Protein AF-A0A1W9V370-F1 (afdb_monomer_lite)

Sequence (97 aa):
MPYSLWRNNALWNLFPANKKVNNSKRDKLPEQRFLKSREYRIRDYWDMCY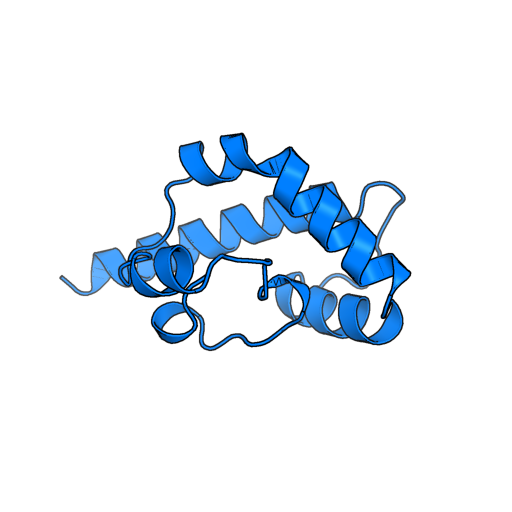ETEPLLFEKEIKSLTGHSYFNTNISQDIFRQFCEQVEVLALQNVQIH

Structure (mmCIF, N/CA/C/O backbone):
data_AF-A0A1W9V370-F1
#
_entry.id   AF-A0A1W9V370-F1
#
loop_
_atom_site.group_PDB
_atom_site.id
_atom_site.type_symbol
_atom_site.label_atom_id
_atom_site.label_alt_id
_atom_site.label_comp_id
_atom_site.label_asym_id
_atom_site.label_entity_id
_atom_site.label_seq_id
_atom_site.pdbx_PDB_ins_code
_atom_site.Cartn_x
_atom_site.Cartn_y
_atom_site.Cartn_z
_atom_site.occupancy
_atom_site.B_iso_or_equiv
_atom_site.auth_seq_id
_atom_site.auth_comp_id
_atom_site.auth_asym_id
_atom_site.auth_atom_id
_atom_site.pdbx_PDB_model_num
ATOM 1 N N . MET A 1 1 ? -5.676 0.864 1.921 1.00 69.94 1 MET A N 1
ATOM 2 C CA . MET A 1 1 ? -6.147 1.493 3.177 1.00 69.94 1 MET A CA 1
ATOM 3 C C . MET A 1 1 ? -7.240 2.496 2.852 1.00 69.94 1 MET A C 1
ATOM 5 O O . MET A 1 1 ? -7.157 3.080 1.777 1.00 69.94 1 MET A O 1
ATOM 9 N N . PRO A 1 2 ? -8.266 2.681 3.704 1.00 67.69 2 PRO A N 1
ATOM 10 C CA . PRO A 1 2 ? -9.313 3.671 3.451 1.00 67.69 2 PRO A CA 1
ATOM 11 C C . PRO A 1 2 ? -8.727 5.077 3.268 1.00 67.69 2 PRO A C 1
ATOM 13 O O . PRO A 1 2 ? -7.897 5.515 4.068 1.00 67.69 2 PRO A O 1
ATOM 16 N N . TYR A 1 3 ? -9.161 5.786 2.221 1.00 64.88 3 TYR A N 1
ATOM 17 C CA . TYR A 1 3 ? -8.729 7.164 1.962 1.00 64.88 3 TYR A CA 1
ATOM 18 C C . TYR A 1 3 ? -9.080 8.101 3.127 1.00 64.88 3 TYR A C 1
ATOM 20 O O . TYR A 1 3 ? -8.322 9.009 3.439 1.00 64.88 3 TYR A O 1
ATOM 28 N N . SER A 1 4 ? -10.184 7.841 3.827 1.00 62.78 4 SER A N 1
ATOM 29 C CA . SER A 1 4 ? -10.597 8.558 5.039 1.00 62.78 4 SER A CA 1
ATOM 30 C C . SER A 1 4 ? -9.536 8.568 6.148 1.00 62.78 4 SER A C 1
ATOM 32 O O . SER A 1 4 ? -9.483 9.531 6.906 1.00 62.78 4 SER A O 1
ATOM 34 N N . LEU A 1 5 ? -8.674 7.544 6.217 1.00 65.81 5 LEU A N 1
ATOM 35 C CA . LEU A 1 5 ? -7.666 7.389 7.272 1.00 65.81 5 LEU A CA 1
ATOM 36 C C . LEU A 1 5 ? -6.264 7.835 6.848 1.00 65.81 5 LEU A C 1
ATOM 38 O O . LEU A 1 5 ? -5.567 8.471 7.627 1.00 65.81 5 LEU A O 1
ATOM 42 N N . TRP A 1 6 ? -5.837 7.501 5.626 1.00 68.56 6 TRP A N 1
ATOM 43 C CA . TRP A 1 6 ? -4.468 7.789 5.154 1.00 68.56 6 TRP A CA 1
ATOM 44 C C . TRP A 1 6 ? -4.430 8.923 4.116 1.00 68.56 6 TRP A C 1
ATOM 46 O O . TRP A 1 6 ? -3.367 9.418 3.772 1.00 68.56 6 TRP A O 1
ATOM 56 N N . ARG A 1 7 ? -5.575 9.351 3.570 1.00 71.50 7 ARG A N 1
ATOM 57 C CA . ARG A 1 7 ? -5.666 10.347 2.481 1.00 71.50 7 ARG A CA 1
ATOM 58 C C . ARG A 1 7 ? -4.688 10.085 1.326 1.00 71.50 7 ARG A C 1
ATOM 60 O O . ARG A 1 7 ? -4.163 11.016 0.722 1.00 71.50 7 ARG A O 1
ATOM 67 N N . ASN A 1 8 ? -4.447 8.810 1.020 1.00 73.69 8 ASN A N 1
ATOM 68 C CA . ASN A 1 8 ? -3.432 8.390 0.064 1.00 73.69 8 ASN A CA 1
ATOM 69 C C . ASN A 1 8 ? -4.070 7.709 -1.156 1.00 73.69 8 ASN A C 1
ATOM 71 O O . ASN A 1 8 ? -4.739 6.687 -1.009 1.00 73.69 8 ASN A O 1
A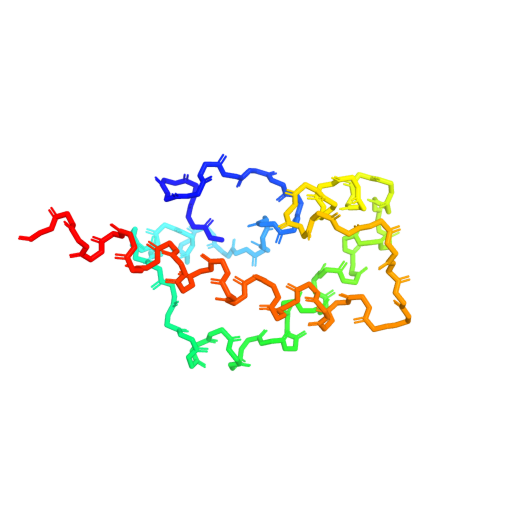TOM 75 N N . ASN A 1 9 ? -3.857 8.279 -2.344 1.00 77.62 9 ASN A N 1
ATOM 76 C CA . ASN A 1 9 ? -4.345 7.763 -3.631 1.00 77.62 9 ASN A CA 1
ATOM 77 C C . ASN A 1 9 ? -3.227 7.159 -4.497 1.00 77.62 9 ASN A C 1
ATOM 79 O O . ASN A 1 9 ? -3.416 6.998 -5.698 1.00 77.62 9 ASN A O 1
ATOM 83 N N . ALA A 1 10 ? -2.076 6.845 -3.905 1.00 79.50 10 ALA A N 1
ATOM 84 C CA . ALA A 1 10 ? -0.981 6.187 -4.601 1.00 79.50 10 ALA A CA 1
ATOM 85 C C . ALA A 1 10 ? -1.403 4.819 -5.160 1.00 79.50 10 ALA A C 1
ATOM 87 O O . ALA A 1 10 ? -2.211 4.113 -4.544 1.00 79.50 10 ALA A O 1
ATOM 88 N N . LEU A 1 11 ? -0.801 4.415 -6.279 1.00 73.88 11 LEU A N 1
ATOM 89 C CA . LEU A 1 11 ? -0.992 3.118 -6.936 1.00 73.88 11 LEU A CA 1
ATOM 90 C C . LEU A 1 11 ? -0.842 1.961 -5.954 1.00 73.88 11 LEU A C 1
ATOM 92 O O . LEU A 1 11 ? -1.678 1.064 -5.923 1.00 73.88 11 LEU A O 1
ATOM 96 N N . TRP A 1 12 ? 0.157 2.013 -5.071 1.00 76.75 12 TRP A N 1
ATOM 97 C CA . TRP A 1 12 ? 0.361 0.967 -4.066 1.00 76.75 12 TRP A CA 1
ATOM 98 C C . TRP A 1 12 ? -0.804 0.836 -3.068 1.00 76.75 12 TRP A C 1
ATOM 100 O O . TRP A 1 12 ? -0.981 -0.230 -2.476 1.00 76.75 12 TRP A O 1
ATOM 110 N N . ASN A 1 13 ? -1.614 1.884 -2.874 1.00 81.06 13 ASN A N 1
ATOM 111 C CA . ASN A 1 13 ? -2.748 1.900 -1.947 1.00 81.06 13 ASN A CA 1
ATOM 112 C C . ASN A 1 13 ? -4.102 1.585 -2.625 1.00 81.06 13 ASN A C 1
ATOM 114 O O . ASN A 1 13 ? -5.098 1.352 -1.926 1.00 81.06 13 ASN A O 1
ATOM 118 N N . LEU A 1 14 ? -4.147 1.530 -3.962 1.00 76.56 14 LEU A N 1
ATOM 119 C CA . LEU A 1 14 ? -5.351 1.325 -4.779 1.00 76.56 14 LEU A CA 1
ATOM 120 C C . LEU A 1 14 ? -5.630 -0.152 -5.104 1.00 76.56 14 LEU A C 1
ATOM 122 O O . LEU A 1 14 ? -5.974 -0.506 -6.228 1.00 76.56 14 LEU A O 1
ATOM 126 N N . PHE A 1 15 ? -5.556 -1.027 -4.099 1.00 74.00 15 PHE A N 1
ATOM 127 C CA . PHE A 1 15 ? -5.830 -2.455 -4.286 1.00 74.00 15 PHE A CA 1
ATOM 128 C C . PHE A 1 15 ? -7.173 -2.710 -4.996 1.00 74.00 15 PHE A C 1
ATOM 130 O O . PHE A 1 15 ? -8.194 -2.154 -4.563 1.00 74.00 15 PHE A O 1
ATOM 137 N N . PRO A 1 16 ? -7.225 -3.609 -6.000 1.00 64.75 16 PRO A N 1
ATOM 138 C CA . PRO A 1 16 ? -8.459 -3.974 -6.675 1.00 64.75 16 PRO A CA 1
ATOM 139 C C . PRO A 1 16 ? -9.415 -4.576 -5.649 1.00 64.75 16 PRO A C 1
ATOM 141 O O . PRO A 1 16 ? -9.218 -5.666 -5.111 1.00 64.75 16 PRO A O 1
ATOM 144 N N . ALA A 1 17 ? -10.461 -3.825 -5.332 1.00 61.22 17 ALA A N 1
ATOM 145 C CA . ALA A 1 17 ? -11.493 -4.235 -4.403 1.00 61.22 17 ALA A CA 1
ATOM 146 C C . ALA A 1 17 ? -12.843 -4.164 -5.106 1.00 61.22 17 ALA A C 1
ATOM 148 O O . ALA A 1 17 ? -13.164 -3.194 -5.791 1.00 61.22 17 ALA A O 1
ATOM 149 N N . ASN A 1 18 ? -13.674 -5.183 -4.893 1.00 58.88 18 ASN A N 1
ATOM 150 C CA . ASN A 1 18 ? -15.076 -5.104 -5.277 1.00 58.88 18 ASN A CA 1
ATOM 151 C C . ASN A 1 18 ? -15.706 -3.874 -4.594 1.00 58.88 18 ASN A C 1
ATOM 153 O O . ASN A 1 18 ? -15.514 -3.686 -3.392 1.00 58.88 18 ASN A O 1
ATOM 157 N N . LYS A 1 19 ? -16.472 -3.056 -5.332 1.00 54.34 19 LYS A N 1
ATOM 158 C CA . LYS A 1 19 ? -17.107 -1.827 -4.814 1.00 54.34 19 LYS A CA 1
ATOM 159 C C . LYS A 1 19 ? -17.877 -2.057 -3.503 1.00 54.34 19 LYS A C 1
ATOM 161 O O . LYS A 1 19 ? -17.793 -1.228 -2.601 1.00 54.34 19 LYS A O 1
ATOM 166 N N . LYS A 1 20 ? -18.552 -3.208 -3.348 1.00 57.38 20 LYS A N 1
ATOM 167 C CA . LYS A 1 20 ? -19.220 -3.588 -2.088 1.00 57.38 20 LYS A CA 1
ATOM 168 C C . LYS A 1 20 ? -18.227 -3.785 -0.944 1.00 57.38 20 LYS A C 1
ATOM 170 O O . LYS A 1 20 ? -18.448 -3.279 0.147 1.00 57.38 20 LYS A O 1
ATOM 175 N N . VAL A 1 21 ? -17.115 -4.473 -1.199 1.00 59.41 21 VAL A N 1
ATOM 176 C CA . VAL A 1 21 ? -16.055 -4.700 -0.205 1.00 59.41 21 VAL A CA 1
ATOM 177 C C . VAL A 1 21 ? -15.365 -3.387 0.159 1.00 59.41 21 VAL A C 1
ATOM 179 O O . VAL A 1 21 ? -15.070 -3.180 1.328 1.00 59.41 21 VAL A O 1
ATOM 182 N N . ASN A 1 22 ? -15.149 -2.484 -0.801 1.00 62.00 22 ASN A N 1
ATOM 183 C CA . ASN A 1 22 ? -14.554 -1.177 -0.525 1.00 62.00 22 ASN A CA 1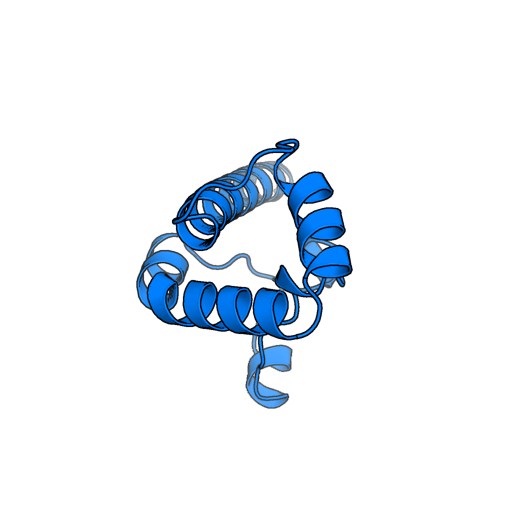
ATOM 184 C C . ASN A 1 22 ? -15.456 -0.308 0.366 1.00 62.00 22 ASN A C 1
ATOM 186 O O . ASN A 1 22 ? -14.963 0.281 1.317 1.00 62.00 22 ASN A O 1
ATOM 190 N N . ASN A 1 23 ? -16.773 -0.314 0.129 1.00 57.38 23 ASN A N 1
ATOM 191 C CA . ASN A 1 23 ? -17.743 0.400 0.969 1.00 57.38 23 ASN A CA 1
ATOM 192 C C . ASN A 1 23 ? -18.001 -0.289 2.323 1.00 57.38 23 ASN A C 1
ATOM 194 O O . ASN A 1 23 ? -18.390 0.363 3.284 1.00 57.38 23 ASN A O 1
ATOM 198 N N . SER A 1 24 ? -17.804 -1.610 2.419 1.00 57.34 24 SER A N 1
ATOM 199 C CA . SER A 1 24 ? -17.906 -2.360 3.682 1.00 57.34 24 SER A CA 1
ATOM 200 C C . SER A 1 24 ? -16.621 -2.354 4.515 1.00 57.34 24 SER A C 1
ATOM 202 O O . SER A 1 24 ? -16.663 -2.753 5.683 1.00 57.34 24 SER A O 1
ATOM 204 N N . LYS A 1 25 ? -15.489 -1.891 3.963 1.00 59.97 25 LYS A N 1
ATOM 205 C CA . LYS A 1 25 ? -14.313 -1.512 4.753 1.00 59.97 25 LYS A CA 1
ATOM 206 C C . LYS A 1 25 ? -14.695 -0.261 5.542 1.00 59.97 25 LYS A C 1
ATOM 208 O O . LYS A 1 25 ? -14.465 0.857 5.103 1.00 59.97 25 LYS A O 1
ATOM 213 N N . ARG A 1 26 ? -15.327 -0.475 6.701 1.00 55.66 26 ARG A N 1
ATOM 214 C CA . ARG A 1 26 ? -15.496 0.547 7.744 1.00 55.66 26 ARG A CA 1
ATOM 215 C C . ARG A 1 26 ? -14.146 1.230 7.968 1.00 55.66 26 ARG A C 1
ATOM 217 O O . ARG A 1 26 ? -13.130 0.567 7.762 1.00 55.66 26 ARG A O 1
ATOM 224 N N . ASP A 1 27 ? -14.149 2.491 8.399 1.00 57.81 27 ASP A N 1
ATOM 225 C CA . ASP A 1 27 ? -12.975 3.351 8.657 1.00 57.81 27 ASP A CA 1
ATOM 226 C C . ASP A 1 27 ? -12.050 2.831 9.779 1.00 57.81 27 ASP A C 1
ATOM 228 O O . ASP A 1 27 ? -11.584 3.565 10.641 1.00 57.81 27 ASP A O 1
ATOM 232 N N . LYS A 1 28 ? -11.780 1.531 9.797 1.00 66.62 28 LYS A N 1
ATOM 233 C CA . LYS A 1 28 ? -10.942 0.818 10.738 1.00 66.62 28 LYS A CA 1
ATOM 234 C C . LYS A 1 28 ? -9.693 0.360 10.007 1.00 66.62 28 LYS A C 1
ATOM 236 O O . LYS A 1 28 ? -9.750 -0.130 8.875 1.00 66.62 28 LYS A O 1
ATOM 241 N N . LEU A 1 29 ? -8.564 0.497 10.683 1.00 71.38 29 LEU A N 1
ATOM 242 C CA . LEU A 1 29 ? -7.299 -0.042 10.214 1.00 71.38 29 LEU A CA 1
ATO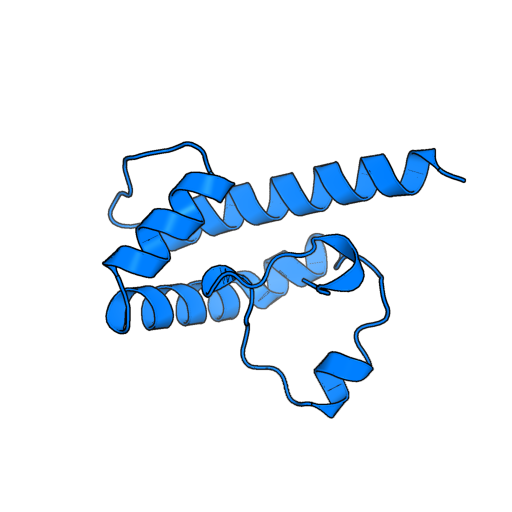M 243 C C . LEU A 1 29 ? -7.371 -1.584 10.241 1.00 71.38 29 LEU A C 1
ATOM 245 O O . LEU A 1 29 ? -7.959 -2.153 11.165 1.00 71.38 29 LEU A O 1
ATOM 249 N N . PRO A 1 30 ? -6.830 -2.279 9.226 1.00 73.69 30 PRO A N 1
ATOM 250 C CA . PRO A 1 30 ? -6.753 -3.729 9.232 1.00 73.69 30 PRO A CA 1
ATOM 251 C C . PRO A 1 30 ? -5.777 -4.192 10.313 1.00 73.69 30 PRO A C 1
ATOM 253 O O . PRO A 1 30 ? -4.691 -3.643 10.469 1.00 73.69 30 PRO A O 1
ATOM 256 N N . GLU A 1 31 ? -6.147 -5.243 11.035 1.00 76.56 31 GLU A N 1
ATOM 257 C CA . GLU A 1 31 ? -5.268 -5.860 12.026 1.00 76.56 31 GLU A CA 1
ATOM 258 C C . GLU A 1 31 ? -4.043 -6.504 11.355 1.00 76.56 31 GLU A C 1
ATOM 260 O O . GLU A 1 31 ? -4.130 -7.054 10.252 1.00 76.56 31 GLU A O 1
ATOM 265 N N . GLN A 1 32 ? -2.912 -6.538 12.062 1.00 76.44 32 GLN A N 1
ATOM 266 C CA . GLN A 1 32 ? -1.652 -7.078 11.539 1.00 76.44 32 GLN A CA 1
ATOM 267 C C . GLN A 1 32 ? -1.776 -8.541 11.070 1.00 76.44 32 GLN A C 1
ATOM 269 O O . GLN A 1 32 ? -1.236 -8.914 10.028 1.00 76.44 32 GLN A O 1
ATOM 274 N N . ARG A 1 33 ? -2.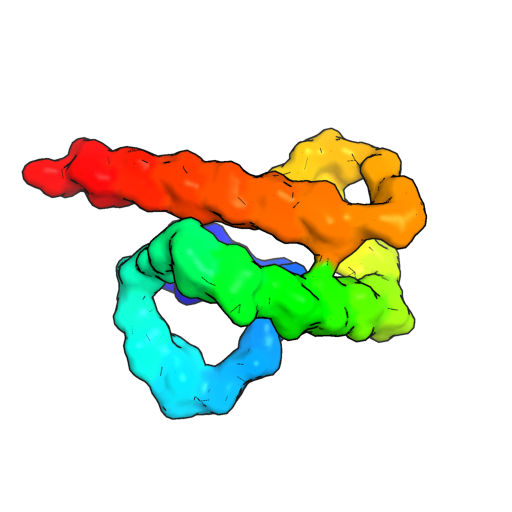553 -9.372 11.784 1.00 78.56 33 ARG A N 1
ATOM 275 C CA . ARG A 1 33 ? -2.838 -10.766 11.385 1.00 78.56 33 ARG A CA 1
ATOM 276 C C . ARG A 1 33 ? -3.558 -10.860 10.037 1.00 78.56 33 ARG A C 1
ATOM 278 O O . ARG A 1 33 ? -3.265 -11.747 9.237 1.00 78.56 33 ARG A O 1
ATOM 285 N N . PHE A 1 34 ? -4.469 -9.925 9.767 1.00 80.31 34 PHE A N 1
ATOM 286 C CA . PHE A 1 34 ? -5.191 -9.864 8.503 1.00 80.31 34 PHE A CA 1
ATOM 287 C C . PHE A 1 34 ? -4.260 -9.449 7.364 1.00 80.31 34 PHE A C 1
ATOM 289 O O . PHE A 1 34 ? -4.282 -10.090 6.315 1.00 80.31 34 PHE A O 1
ATOM 296 N N . LEU A 1 35 ? -3.400 -8.447 7.582 1.00 81.62 35 LEU A N 1
ATOM 297 C CA . LEU A 1 35 ? -2.393 -8.041 6.599 1.00 81.62 35 LEU A CA 1
ATOM 298 C C . LEU A 1 35 ? -1.455 -9.193 6.236 1.00 81.62 35 LEU A C 1
ATOM 300 O O . LEU A 1 35 ? -1.316 -9.495 5.055 1.00 81.62 35 LEU A O 1
ATOM 304 N N . LYS A 1 36 ? -0.903 -9.901 7.231 1.00 83.38 36 LYS A N 1
ATOM 305 C CA . LYS A 1 36 ? -0.035 -11.070 7.001 1.00 83.38 36 LYS A CA 1
ATOM 306 C C . LYS A 1 36 ? -0.734 -12.160 6.186 1.00 83.38 36 LYS A C 1
ATOM 308 O O . LYS A 1 36 ? -0.179 -12.653 5.215 1.00 83.38 36 LYS A O 1
ATOM 313 N N . SER A 1 37 ? -1.999 -12.470 6.488 1.00 85.88 37 SER A N 1
ATOM 314 C CA . SER A 1 37 ? -2.777 -13.443 5.695 1.00 85.88 37 SER A CA 1
ATOM 315 C C . SER A 1 37 ? -3.012 -13.029 4.232 1.00 85.88 37 SER A C 1
ATOM 317 O O . SER A 1 37 ? -3.391 -13.854 3.399 1.00 85.88 37 SER A O 1
ATOM 319 N N . ARG A 1 38 ? -2.830 -11.742 3.912 1.00 85.31 38 ARG A N 1
ATOM 320 C CA . ARG A 1 38 ? -3.011 -11.167 2.574 1.00 85.31 38 ARG A CA 1
ATOM 321 C C . ARG A 1 38 ? -1.693 -10.797 1.903 1.00 85.31 38 ARG A C 1
ATOM 323 O O . ARG A 1 38 ? -1.750 -10.368 0.755 1.00 85.31 38 ARG A O 1
ATOM 330 N N . GLU A 1 39 ? -0.556 -11.000 2.567 1.00 87.25 39 GLU A N 1
ATOM 331 C CA . GLU A 1 39 ? 0.773 -10.589 2.107 1.00 87.25 39 GLU A CA 1
ATOM 332 C C . GLU A 1 39 ? 1.029 -11.001 0.660 1.00 87.25 39 GLU A C 1
ATOM 334 O O . GLU A 1 39 ? 1.320 -10.148 -0.169 1.00 87.25 39 GLU A O 1
ATOM 339 N N . TYR A 1 40 ? 0.820 -12.281 0.339 1.00 87.00 40 TYR A N 1
ATOM 340 C CA . TYR A 1 40 ? 1.034 -12.799 -1.012 1.00 87.00 40 TYR A CA 1
ATOM 341 C C . TYR A 1 40 ? 0.260 -12.005 -2.076 1.00 87.00 40 TYR A C 1
ATOM 343 O O . TYR A 1 40 ? 0.834 -11.577 -3.065 1.00 87.00 40 TYR A O 1
ATOM 351 N N . ARG A 1 41 ? -1.030 -11.728 -1.839 1.00 85.56 41 ARG A N 1
ATOM 352 C CA . ARG A 1 41 ? -1.873 -10.975 -2.787 1.00 85.56 41 ARG A CA 1
ATOM 353 C C . ARG A 1 41 ? -1.518 -9.491 -2.854 1.00 85.56 41 ARG A C 1
ATOM 355 O O . ARG A 1 41 ? -1.754 -8.854 -3.871 1.00 85.56 41 ARG A O 1
ATOM 362 N N . ILE A 1 42 ? -1.038 -8.927 -1.749 1.00 86.62 42 ILE A N 1
ATOM 363 C CA . ILE A 1 42 ? -0.602 -7.529 -1.682 1.00 86.62 42 ILE A CA 1
ATOM 364 C C . ILE A 1 42 ? 0.685 -7.356 -2.490 1.00 86.62 42 ILE A C 1
ATOM 366 O O . ILE A 1 42 ? 0.778 -6.422 -3.278 1.00 86.62 42 ILE A O 1
ATOM 370 N N . ARG A 1 43 ? 1.633 -8.283 -2.326 1.00 86.19 43 ARG A N 1
ATOM 371 C CA . ARG A 1 43 ? 2.899 -8.297 -3.058 1.00 86.19 43 ARG A CA 1
ATOM 372 C C . ARG A 1 43 ? 2.687 -8.520 -4.551 1.00 86.19 43 ARG A C 1
ATOM 374 O O . ARG A 1 43 ? 3.157 -7.706 -5.325 1.00 86.19 43 ARG A O 1
ATOM 381 N N . ASP A 1 44 ? 1.875 -9.507 -4.923 1.00 85.19 44 ASP A N 1
ATOM 382 C CA . ASP A 1 44 ? 1.492 -9.779 -6.317 1.00 85.19 44 ASP A CA 1
ATOM 383 C C . ASP A 1 44 ? 0.864 -8.547 -7.000 1.00 85.19 44 ASP A C 1
ATOM 385 O O . ASP A 1 44 ? 1.188 -8.200 -8.132 1.00 85.19 44 ASP A O 1
ATOM 389 N N . TYR A 1 45 ? 0.020 -7.799 -6.279 1.00 85.88 45 TYR A N 1
ATOM 390 C CA . TYR A 1 45 ? -0.525 -6.539 -6.786 1.00 85.88 45 TYR A CA 1
ATOM 391 C C . TYR A 1 45 ? 0.540 -5.459 -7.004 1.00 85.88 45 TYR A C 1
ATOM 393 O O . TYR A 1 45 ? 0.487 -4.729 -7.991 1.00 85.88 45 TYR A O 1
ATOM 401 N N . TRP A 1 46 ? 1.496 -5.333 -6.089 1.00 86.88 46 TRP A N 1
ATOM 402 C CA . TRP A 1 46 ? 2.586 -4.374 -6.233 1.00 86.88 46 TRP A CA 1
ATOM 403 C C . TRP A 1 46 ? 3.554 -4.745 -7.347 1.00 86.88 46 TRP A C 1
ATOM 405 O O . TRP A 1 46 ? 4.003 -3.843 -8.049 1.00 86.88 46 TRP A O 1
ATOM 415 N N . ASP A 1 47 ? 3.804 -6.036 -7.551 1.00 84.62 47 ASP A N 1
ATOM 416 C CA . ASP A 1 47 ? 4.584 -6.527 -8.682 1.00 84.62 47 ASP A CA 1
ATOM 417 C C . ASP A 1 47 ? 3.881 -6.133 -10.003 1.00 84.62 47 ASP A C 1
ATOM 419 O O . ASP A 1 47 ? 4.500 -5.503 -10.857 1.00 84.62 47 ASP A O 1
ATOM 423 N N . MET A 1 48 ? 2.556 -6.318 -10.121 1.00 84.25 48 MET A N 1
ATOM 424 C CA . MET A 1 48 ? 1.781 -5.835 -11.284 1.00 84.25 48 MET A CA 1
ATOM 425 C C . MET A 1 48 ? 1.820 -4.306 -11.464 1.00 84.25 48 MET A C 1
ATOM 427 O O . MET A 1 48 ? 1.910 -3.809 -12.590 1.00 84.25 48 MET A O 1
ATOM 431 N N . CYS A 1 49 ? 1.732 -3.529 -10.379 1.00 83.75 49 CYS A N 1
ATOM 432 C CA . CYS A 1 49 ? 1.850 -2.069 -10.453 1.00 83.75 49 CYS A CA 1
ATOM 433 C C . CYS A 1 49 ? 3.236 -1.640 -10.944 1.00 83.75 49 CYS A C 1
ATOM 435 O O . CYS A 1 49 ? 3.330 -0.700 -11.733 1.00 83.75 49 CYS A O 1
ATOM 437 N N . TYR A 1 50 ? 4.287 -2.331 -10.499 1.00 84.19 50 TYR A N 1
ATOM 438 C CA . TYR A 1 50 ? 5.653 -2.101 -10.950 1.00 84.19 50 TYR A CA 1
ATOM 439 C C . TYR A 1 50 ? 5.823 -2.443 -12.432 1.00 84.19 50 TYR A C 1
ATOM 441 O O . TYR A 1 50 ? 6.423 -1.672 -13.171 1.00 84.19 50 TYR A O 1
ATOM 449 N N . GLU A 1 51 ? 5.250 -3.557 -12.888 1.00 84.25 51 GLU A N 1
ATOM 450 C CA . GLU A 1 51 ? 5.277 -3.953 -14.300 1.00 84.25 51 GLU A CA 1
ATOM 451 C C . GLU A 1 51 ? 4.527 -2.966 -15.206 1.00 84.25 51 GLU A C 1
ATOM 453 O O . GLU A 1 51 ? 4.938 -2.737 -16.342 1.00 84.25 51 GLU A O 1
ATOM 458 N N . THR A 1 52 ? 3.437 -2.369 -14.710 1.00 86.50 52 THR A N 1
ATOM 459 C CA . THR A 1 52 ? 2.590 -1.465 -15.504 1.00 86.50 52 THR A CA 1
ATOM 460 C C . THR A 1 52 ? 3.126 -0.032 -15.525 1.00 86.50 52 THR A C 1
ATOM 462 O O . THR A 1 52 ? 3.187 0.582 -16.585 1.00 86.50 52 THR A O 1
ATOM 465 N N . GLU A 1 53 ? 3.501 0.516 -14.365 1.00 86.81 53 GLU A N 1
ATOM 466 C CA . GLU A 1 53 ? 3.891 1.925 -14.198 1.00 86.81 53 GLU A CA 1
ATOM 467 C C . GLU A 1 53 ? 5.099 2.070 -13.242 1.00 86.81 53 GLU A C 1
ATOM 469 O O . GLU A 1 53 ? 4.979 2.663 -12.160 1.00 86.81 53 GLU A O 1
ATOM 474 N N . PRO A 1 54 ? 6.291 1.560 -13.614 1.00 84.50 54 PRO A N 1
ATOM 475 C CA . PRO A 1 54 ? 7.432 1.428 -12.700 1.00 84.50 54 PRO A CA 1
ATOM 476 C C . PRO A 1 54 ? 7.899 2.768 -12.118 1.00 84.50 54 PRO A C 1
ATOM 478 O O . PRO A 1 54 ? 8.085 2.895 -10.910 1.00 84.50 54 PRO A O 1
ATOM 481 N N . LEU A 1 55 ? 8.030 3.806 -12.953 1.00 85.56 55 LEU A N 1
ATOM 482 C CA . LEU A 1 55 ? 8.527 5.122 -12.525 1.00 85.56 55 LEU A CA 1
ATOM 483 C C . LEU A 1 55 ? 7.599 5.804 -11.512 1.00 85.56 55 LEU A C 1
ATOM 485 O O . LEU A 1 55 ? 8.060 6.440 -10.559 1.00 85.56 55 LEU A O 1
ATOM 489 N N . LEU A 1 56 ? 6.286 5.700 -11.726 1.00 84.81 56 LEU A N 1
ATOM 490 C CA . LEU A 1 56 ? 5.299 6.289 -10.829 1.00 84.81 56 LEU A CA 1
ATOM 491 C C . LEU A 1 56 ? 5.228 5.497 -9.522 1.00 84.81 56 LEU A C 1
ATOM 493 O O . LEU A 1 56 ? 5.249 6.099 -8.447 1.00 84.81 56 LEU A O 1
ATOM 497 N N . PHE A 1 57 ? 5.233 4.166 -9.610 1.00 84.44 57 PHE A N 1
ATOM 498 C CA . PHE A 1 57 ? 5.240 3.293 -8.445 1.00 84.44 57 PHE A CA 1
ATOM 499 C C . PHE A 1 57 ? 6.474 3.530 -7.561 1.00 84.44 57 PHE A C 1
ATOM 501 O O . PHE A 1 57 ? 6.333 3.756 -6.359 1.00 84.44 57 PHE A O 1
ATOM 508 N N . GLU A 1 58 ? 7.679 3.582 -8.138 1.00 83.31 58 GLU A N 1
ATOM 509 C CA . GLU A 1 58 ? 8.916 3.873 -7.398 1.00 83.31 58 GLU A CA 1
ATOM 510 C C . GLU A 1 58 ? 8.880 5.248 -6.724 1.00 83.31 58 GLU A C 1
ATOM 512 O O . GLU A 1 58 ? 9.251 5.379 -5.554 1.00 83.31 58 GLU A O 1
ATOM 517 N N . LYS A 1 59 ? 8.399 6.281 -7.429 1.00 84.69 59 LYS A N 1
ATOM 518 C CA . LYS A 1 59 ? 8.261 7.637 -6.877 1.00 84.69 59 LYS A CA 1
ATOM 519 C C . LYS A 1 59 ? 7.343 7.652 -5.654 1.00 84.69 59 LYS A C 1
ATOM 521 O O . LYS A 1 59 ? 7.661 8.293 -4.650 1.00 84.69 59 LYS A O 1
ATOM 526 N N . GLU A 1 60 ? 6.207 6.968 -5.733 1.00 85.06 60 GLU A N 1
ATOM 527 C CA . GLU A 1 60 ? 5.227 6.912 -4.650 1.00 85.06 60 GLU A CA 1
ATOM 528 C C . GLU A 1 60 ? 5.713 6.064 -3.472 1.00 85.06 60 GLU A C 1
ATOM 530 O O . GLU A 1 60 ? 5.557 6.474 -2.320 1.00 85.06 60 GLU A O 1
ATOM 535 N N . ILE A 1 61 ? 6.355 4.924 -3.727 1.00 81.81 61 ILE A N 1
ATOM 536 C CA . ILE A 1 61 ? 6.934 4.087 -2.673 1.00 81.81 61 ILE A CA 1
ATOM 537 C C . ILE A 1 61 ? 8.087 4.800 -1.977 1.00 81.81 61 ILE A C 1
ATOM 539 O O . ILE A 1 61 ? 8.171 4.750 -0.754 1.00 81.81 61 ILE A O 1
ATOM 543 N N . LYS A 1 62 ? 8.932 5.534 -2.703 1.00 81.06 62 LYS A N 1
ATOM 544 C CA . LYS A 1 62 ? 10.004 6.334 -2.098 1.00 81.06 62 LYS A CA 1
ATOM 545 C C . LYS A 1 62 ? 9.459 7.368 -1.110 1.00 81.06 62 LYS A C 1
ATOM 547 O O . LYS A 1 62 ? 10.098 7.635 -0.097 1.00 81.06 62 LYS A O 1
ATOM 552 N N . SER A 1 63 ? 8.266 7.916 -1.363 1.00 74.81 63 SER A N 1
ATOM 553 C CA . SER A 1 63 ? 7.589 8.811 -0.413 1.00 74.81 63 SER A CA 1
ATOM 554 C C . SER A 1 63 ? 7.091 8.096 0.852 1.00 74.81 63 SER A C 1
ATOM 556 O O . SER A 1 63 ? 7.007 8.717 1.907 1.00 74.81 63 SER A O 1
ATOM 558 N N . LEU A 1 64 ? 6.793 6.795 0.755 1.00 73.62 64 LEU A N 1
ATOM 559 C CA . LEU A 1 64 ? 6.333 5.957 1.863 1.00 73.62 64 LEU A CA 1
ATOM 560 C C . LEU A 1 64 ? 7.498 5.401 2.697 1.00 73.62 64 LEU A C 1
ATOM 562 O O . LEU A 1 64 ? 7.398 5.330 3.919 1.00 73.62 64 LEU A O 1
ATOM 566 N N . THR A 1 65 ? 8.576 4.969 2.041 1.00 74.25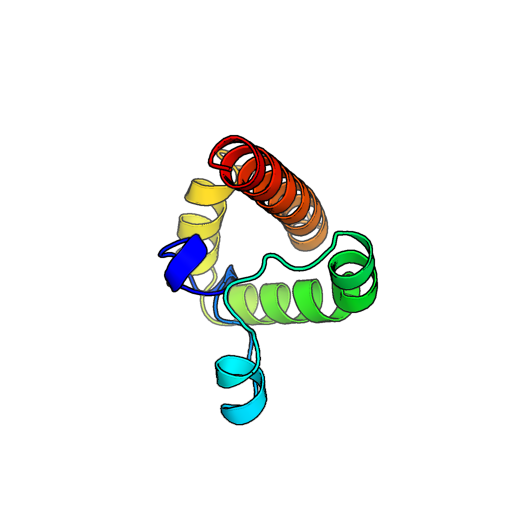 65 THR A N 1
ATOM 567 C CA . THR A 1 65 ? 9.694 4.253 2.672 1.00 74.25 65 THR A CA 1
ATOM 568 C C . THR A 1 65 ? 10.891 5.152 2.965 1.00 74.25 65 THR A C 1
ATOM 570 O O . THR A 1 65 ? 11.744 4.781 3.760 1.00 74.25 65 THR A O 1
ATOM 573 N N . GLY A 1 66 ? 11.009 6.311 2.308 1.00 71.38 66 GLY A N 1
ATOM 574 C CA . GLY A 1 66 ? 12.198 7.165 2.387 1.00 71.38 66 GLY A CA 1
ATOM 575 C C . GLY A 1 66 ? 13.455 6.560 1.743 1.00 71.38 66 GLY A C 1
ATOM 576 O O . GLY A 1 66 ? 14.502 7.206 1.724 1.00 71.38 66 GLY A O 1
ATOM 577 N N . HIS A 1 67 ? 13.371 5.349 1.184 1.00 66.06 67 HIS A N 1
ATOM 578 C CA . HIS A 1 67 ? 14.502 4.622 0.618 1.00 66.06 67 HIS A CA 1
ATOM 579 C C . HIS A 1 67 ? 14.533 4.729 -0.912 1.00 66.06 67 HIS A C 1
ATOM 581 O O . HIS A 1 67 ? 13.516 4.596 -1.587 1.00 66.06 67 HIS A O 1
ATOM 587 N N . SER A 1 68 ? 15.727 4.970 -1.461 1.00 57.41 68 SER A N 1
ATOM 588 C CA . SER A 1 68 ? 15.992 5.076 -2.908 1.00 57.41 68 SER A CA 1
ATOM 589 C C . SER A 1 68 ? 16.481 3.781 -3.555 1.00 57.41 68 SER A C 1
ATOM 591 O O . SER A 1 68 ? 16.739 3.783 -4.754 1.00 57.41 68 SER A O 1
ATOM 593 N N . TYR A 1 69 ? 16.653 2.711 -2.778 1.00 56.12 69 TYR A N 1
ATOM 594 C CA . TYR A 1 69 ? 17.201 1.451 -3.265 1.00 56.12 69 TYR A CA 1
ATOM 595 C C . TYR A 1 69 ? 16.222 0.320 -3.024 1.00 56.12 69 TYR A C 1
ATOM 597 O O . TYR A 1 69 ? 15.901 -0.017 -1.886 1.00 56.12 69 TYR A O 1
ATOM 605 N N . PHE A 1 70 ? 15.787 -0.265 -4.127 1.00 62.69 70 PHE A N 1
ATOM 606 C CA . PHE A 1 70 ? 14.908 -1.409 -4.159 1.00 62.69 70 PHE A CA 1
ATOM 607 C C . PHE A 1 70 ? 15.709 -2.602 -4.684 1.00 62.69 70 PHE A C 1
ATOM 609 O O . PHE A 1 70 ? 16.254 -2.554 -5.784 1.00 62.69 70 PHE A O 1
ATOM 616 N N . ASN A 1 71 ? 15.872 -3.635 -3.858 1.00 63.53 71 ASN A N 1
ATOM 617 C CA . ASN A 1 71 ? 16.543 -4.878 -4.246 1.00 63.53 71 ASN A CA 1
ATOM 618 C C . ASN A 1 71 ? 15.540 -5.839 -4.927 1.00 63.53 71 ASN A C 1
ATOM 620 O O . ASN A 1 71 ? 14.361 -5.520 -5.073 1.00 63.53 71 ASN A O 1
ATOM 624 N N . THR A 1 72 ? 15.985 -7.040 -5.312 1.00 60.56 72 THR A N 1
ATOM 625 C CA . THR A 1 72 ? 15.153 -8.071 -5.970 1.00 60.56 72 THR A CA 1
ATOM 626 C C . THR A 1 72 ? 13.917 -8.521 -5.174 1.00 60.56 72 THR A C 1
ATOM 628 O O . THR A 1 72 ? 13.055 -9.179 -5.741 1.00 60.56 72 THR A O 1
ATOM 631 N N . ASN A 1 73 ? 13.798 -8.165 -3.890 1.00 69.56 73 ASN A N 1
ATOM 632 C CA . ASN A 1 73 ? 12.649 -8.443 -3.023 1.00 69.56 73 ASN A CA 1
ATOM 633 C C . ASN A 1 73 ? 11.901 -7.166 -2.601 1.00 69.56 73 ASN A C 1
ATOM 635 O O . ASN A 1 73 ? 11.312 -7.122 -1.519 1.00 69.56 73 ASN A O 1
ATOM 639 N N . ILE A 1 74 ? 11.889 -6.142 -3.459 1.00 73.75 74 ILE A N 1
ATOM 640 C CA . ILE A 1 74 ? 11.219 -4.855 -3.225 1.00 73.75 74 ILE A CA 1
ATOM 641 C C . ILE A 1 74 ? 9.831 -4.996 -2.575 1.00 73.75 74 ILE A C 1
ATOM 643 O O . ILE A 1 74 ? 9.535 -4.307 -1.600 1.00 73.75 74 ILE A O 1
ATOM 647 N N . SER A 1 75 ? 8.992 -5.924 -3.046 1.00 77.31 75 SER A N 1
ATOM 648 C CA . SER A 1 75 ? 7.627 -6.097 -2.538 1.00 77.31 75 SER A CA 1
ATOM 649 C C . SER A 1 75 ? 7.577 -6.562 -1.078 1.00 77.31 75 SER A C 1
ATOM 651 O O . SER A 1 75 ? 6.653 -6.197 -0.351 1.00 77.31 75 SER A O 1
ATOM 653 N N . GLN A 1 76 ? 8.581 -7.308 -0.610 1.00 81.00 76 GLN A N 1
ATOM 654 C CA . GLN A 1 76 ? 8.689 -7.740 0.784 1.00 81.00 76 GLN A CA 1
ATOM 655 C C . GLN A 1 76 ? 9.112 -6.590 1.707 1.00 81.00 76 GLN A C 1
ATOM 657 O O . GLN A 1 76 ? 8.525 -6.414 2.778 1.00 81.00 76 GLN A O 1
ATOM 662 N N . ASP A 1 77 ? 10.077 -5.779 1.275 1.00 79.25 77 ASP A N 1
ATOM 663 C CA . ASP A 1 77 ? 10.541 -4.613 2.034 1.00 79.25 77 ASP A CA 1
ATOM 664 C C . ASP A 1 77 ? 9.433 -3.551 2.137 1.00 79.25 77 ASP A C 1
ATOM 666 O O . ASP A 1 77 ? 9.150 -3.040 3.226 1.00 79.25 77 ASP A O 1
ATOM 670 N N . ILE A 1 78 ? 8.709 -3.299 1.037 1.00 82.38 78 ILE A N 1
ATOM 671 C CA . ILE A 1 78 ? 7.513 -2.444 1.045 1.00 82.38 78 ILE A CA 1
ATOM 672 C C . ILE A 1 78 ? 6.455 -3.014 1.995 1.00 82.38 78 ILE A C 1
ATOM 674 O O . ILE A 1 78 ? 5.842 -2.260 2.750 1.00 82.38 78 ILE A O 1
ATOM 678 N N . PHE A 1 79 ? 6.237 -4.335 1.994 1.00 85.69 79 PHE A N 1
ATOM 679 C CA . PHE A 1 79 ? 5.208 -4.959 2.830 1.00 85.69 79 PHE A CA 1
ATOM 680 C C . PHE A 1 79 ? 5.489 -4.774 4.317 1.00 85.69 79 PHE A C 1
ATOM 682 O O . PHE A 1 79 ? 4.583 -4.441 5.089 1.00 85.69 79 PHE A O 1
ATOM 689 N N . ARG A 1 80 ? 6.752 -4.942 4.712 1.00 84.12 80 ARG A N 1
ATOM 690 C CA . ARG A 1 80 ? 7.198 -4.681 6.076 1.00 84.12 80 ARG A CA 1
ATOM 691 C C . ARG A 1 80 ? 6.947 -3.225 6.463 1.00 84.12 80 ARG A C 1
ATOM 693 O O . ARG A 1 80 ? 6.280 -2.985 7.468 1.00 84.12 80 ARG A O 1
ATOM 700 N N . GLN A 1 81 ? 7.405 -2.274 5.647 1.00 83.31 81 GLN A N 1
ATOM 701 C CA . GLN A 1 81 ? 7.229 -0.850 5.939 1.00 83.31 81 GLN A CA 1
ATOM 702 C C . GLN A 1 81 ? 5.750 -0.456 6.002 1.00 83.31 81 GLN A C 1
ATOM 704 O O . GLN A 1 81 ? 5.342 0.321 6.864 1.00 83.31 81 GLN A O 1
ATOM 709 N N . PHE A 1 82 ? 4.932 -1.015 5.112 1.00 83.94 82 PHE A N 1
ATOM 710 C CA . PHE A 1 82 ? 3.490 -0.818 5.106 1.00 83.94 82 PHE A CA 1
ATOM 711 C C . PHE A 1 82 ? 2.853 -1.293 6.418 1.00 83.94 82 PHE A C 1
ATOM 713 O O . PHE A 1 82 ? 2.051 -0.563 6.999 1.00 83.94 82 PHE A O 1
ATOM 720 N N . CYS A 1 83 ? 3.230 -2.473 6.921 1.00 84.25 83 CYS A N 1
ATOM 721 C CA . CYS A 1 83 ? 2.741 -2.965 8.209 1.00 84.25 83 CYS A CA 1
ATOM 722 C C . CYS A 1 83 ? 3.142 -2.044 9.370 1.00 84.25 83 CYS A C 1
ATOM 724 O O . CYS A 1 83 ? 2.294 -1.732 10.203 1.00 84.25 83 CYS A O 1
ATOM 726 N N . GLU A 1 84 ? 4.395 -1.581 9.399 1.00 83.50 84 GLU A N 1
ATOM 727 C CA . GLU A 1 84 ? 4.893 -0.650 10.423 1.00 83.50 84 GLU A CA 1
ATOM 728 C C . GLU A 1 84 ? 4.109 0.675 10.408 1.00 83.50 84 GLU A C 1
ATOM 730 O O . GLU A 1 84 ? 3.674 1.157 11.450 1.00 83.50 84 GLU A O 1
ATOM 735 N N . GLN A 1 85 ? 3.841 1.240 9.227 1.00 81.31 85 GLN A N 1
ATOM 736 C CA . GLN A 1 85 ? 3.063 2.479 9.095 1.00 81.31 85 GLN A CA 1
ATOM 737 C C . GLN A 1 85 ? 1.595 2.303 9.515 1.00 81.31 85 GLN A C 1
ATOM 739 O O . GLN A 1 85 ? 1.020 3.191 10.145 1.00 81.31 85 GLN A O 1
ATOM 744 N N . VAL A 1 86 ? 0.981 1.150 9.216 1.00 81.94 86 VAL A N 1
ATOM 745 C CA . VAL A 1 86 ? -0.372 0.826 9.704 1.00 81.94 86 VAL A CA 1
ATOM 746 C C . VAL A 1 86 ? -0.402 0.759 11.232 1.00 81.94 86 VAL A C 1
ATOM 748 O O . VAL A 1 86 ? -1.358 1.237 11.839 1.00 81.94 86 VAL A O 1
ATOM 751 N N . GLU A 1 87 ? 0.632 0.193 11.854 1.00 82.06 87 GLU A N 1
ATOM 752 C CA . GLU A 1 87 ? 0.756 0.095 13.310 1.00 82.06 87 GLU A CA 1
ATOM 753 C C . GLU A 1 87 ? 0.960 1.468 13.966 1.00 82.06 87 GLU A C 1
ATOM 755 O O . GLU A 1 87 ? 0.247 1.799 14.914 1.00 82.06 87 GLU A O 1
ATOM 760 N N . VAL A 1 88 ? 1.837 2.314 13.415 1.00 81.62 88 VAL A N 1
ATOM 761 C CA . VAL A 1 88 ? 2.017 3.707 13.869 1.00 81.62 88 VAL A CA 1
ATOM 762 C C . VAL A 1 88 ? 0.701 4.480 13.790 1.00 81.62 88 VAL A C 1
ATOM 764 O O . VAL A 1 88 ? 0.300 5.126 14.760 1.00 81.62 88 VAL A O 1
ATOM 767 N N . LEU A 1 89 ? -0.010 4.373 12.666 1.00 78.31 89 LEU A N 1
ATOM 768 C CA . LEU A 1 89 ? -1.306 5.021 12.488 1.00 78.31 89 LEU A CA 1
ATOM 769 C C . LEU A 1 89 ? -2.350 4.467 13.472 1.00 78.31 89 LEU A C 1
ATOM 771 O O . LEU A 1 89 ? -3.193 5.217 13.961 1.00 78.31 89 LEU A O 1
ATOM 775 N N . ALA A 1 90 ? -2.299 3.174 13.804 1.00 78.00 90 ALA A N 1
ATOM 776 C CA . ALA A 1 90 ? -3.184 2.582 14.804 1.00 78.00 90 ALA A CA 1
ATOM 777 C C . ALA A 1 90 ? -2.923 3.142 16.202 1.00 78.00 90 ALA A C 1
ATOM 779 O O . ALA A 1 90 ? -3.875 3.531 16.874 1.00 78.00 90 ALA A O 1
ATOM 780 N N . LEU A 1 91 ? -1.659 3.263 16.608 1.00 78.12 91 LEU A N 1
ATOM 781 C CA . LEU A 1 91 ? -1.285 3.850 17.896 1.00 78.12 91 LEU A CA 1
ATOM 782 C C . LEU A 1 91 ? -1.712 5.321 18.007 1.00 78.12 91 LEU A C 1
ATOM 784 O O . LEU A 1 91 ? -2.256 5.722 19.034 1.00 78.12 91 LEU A O 1
ATOM 788 N N . GLN A 1 92 ? -1.545 6.105 16.938 1.00 74.56 92 GLN A N 1
ATOM 789 C CA . GLN A 1 92 ? -1.982 7.505 16.895 1.00 74.56 92 GLN A CA 1
ATOM 790 C C . GLN A 1 92 ? -3.506 7.657 17.020 1.00 74.56 92 GLN A C 1
ATOM 792 O O . GLN A 1 92 ? -3.974 8.569 17.691 1.00 74.56 92 GLN A O 1
ATOM 797 N N . ASN A 1 93 ? -4.289 6.756 16.414 1.00 66.06 93 ASN A N 1
ATOM 798 C CA . ASN A 1 93 ? -5.755 6.797 16.492 1.00 66.06 93 ASN A CA 1
ATOM 799 C C . ASN A 1 93 ? -6.315 6.247 17.818 1.00 66.06 93 ASN A C 1
ATOM 801 O O . ASN A 1 93 ? -7.454 6.551 18.163 1.00 66.06 93 ASN A O 1
ATOM 805 N N . VAL A 1 94 ? -5.542 5.456 18.569 1.00 60.47 94 VAL A N 1
ATOM 806 C CA . VAL A 1 94 ? -5.929 4.968 19.906 1.00 60.47 94 VAL A CA 1
ATOM 807 C C . VAL A 1 94 ? -5.721 6.038 20.986 1.00 60.47 94 VAL A C 1
ATOM 809 O O . VAL A 1 94 ? -6.446 6.039 21.970 1.00 60.47 94 VAL A O 1
ATOM 812 N N . GLN A 1 95 ? -4.795 6.985 20.799 1.00 46.19 95 GLN A N 1
ATOM 813 C CA . GLN A 1 95 ? -4.533 8.073 21.757 1.00 46.19 95 GLN A CA 1
ATOM 814 C C . GLN A 1 95 ? -5.544 9.239 21.707 1.00 46.19 95 GLN A C 1
ATOM 816 O O . GLN A 1 95 ? -5.401 10.195 22.465 1.00 46.19 95 GLN A O 1
ATOM 821 N N . ILE A 1 96 ? -6.552 9.187 20.827 1.00 44.69 96 ILE A N 1
ATOM 822 C CA . ILE A 1 96 ? -7.559 10.255 20.641 1.00 44.69 96 ILE A CA 1
ATOM 823 C C . ILE A 1 96 ? -8.912 9.895 21.307 1.00 44.69 96 ILE A C 1
ATOM 825 O O . ILE A 1 96 ? -9.905 10.608 21.160 1.00 44.69 96 ILE A O 1
ATOM 829 N N . HIS A 1 97 ? -8.964 8.817 22.093 1.00 39.59 97 HIS A N 1
ATOM 830 C CA . HIS A 1 97 ? -10.128 8.414 22.891 1.00 39.59 97 HIS A CA 1
ATOM 831 C C . HIS A 1 97 ? -9.767 8.283 24.368 1.00 39.59 97 HIS A C 1
ATOM 833 O O . HIS A 1 97 ? -10.660 8.583 25.191 1.00 39.59 97 HIS A O 1
#

pLDDT: mean 74.35, std 11.15, range [39.59, 87.25]

Secondary structure (DSSP, 8-state):
--HHHH----GGG-----HHHHHHS-S-PPPHHHHHHHHHHHHHHHHHHHHH-HHHHHHHHHHHH------TTHHHHHHHHHHHHHHHHHHHHHTT-

Radius of gyration: 13.57 Å; chains: 1; bounding box: 36×24×38 Å

Foldseek 3Di:
DQCVQVVDPAQLVPPDDDPVVNVVPDPDQDDLVVLVVCLVVSLVSLVVVCVVPVVSSLVRLCVQQVDNDADPPNSVSSSVSVSVVSVVSVVVVVVVD